Protein AF-A0A938RIH4-F1 (afdb_monomer)

Radius of gyration: 15.33 Å; Cα contacts (8 Å, |Δi|>4): 63; chains: 1; bounding box: 40×27×41 Å

pLDDT: mean 86.63, std 10.94, range [39.06, 95.19]

Solvent-accessible surface area (backbone atoms only — not comparable to full-atom values): 6894 Å² total; per-residue (Å²): 133,84,48,69,66,57,52,54,49,47,59,54,47,32,76,78,29,76,85,45,57,89,42,94,46,67,67,54,48,40,53,54,68,66,43,86,86,64,59,64,73,61,45,50,51,48,51,53,49,53,43,52,46,33,59,74,35,83,75,21,55,66,46,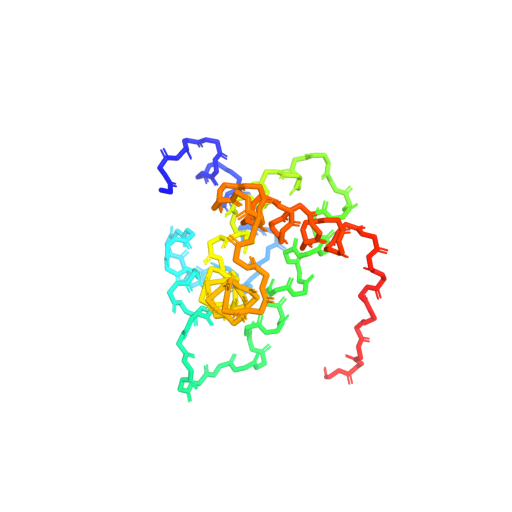50,64,53,50,52,62,60,41,38,71,58,51,53,52,51,46,59,55,48,44,75,75,43,75,84,58,53,77,66,58,55,50,51,49,55,53,51,52,50,53,50,48,56,58,69,54,84,80,74,78,73,91,125

Secondary structure (DSSP, 8-state):
---HHHHHHHHHHHHH-GGGTT-SSHHHHHHHHH-TTS-HHHHHHHHHHHHHHHHH-TGGGGHHHHHHHHHHHHHHHHHHHHHHH-TTS-HHHHHHHHHHHHHHHHHH--------

Structure (mmCIF, N/CA/C/O backbone):
data_AF-A0A938RIH4-F1
#
_entry.id   AF-A0A938RIH4-F1
#
loop_
_atom_site.group_PDB
_atom_site.id
_atom_site.type_symbol
_atom_site.label_atom_id
_atom_site.label_alt_id
_atom_site.label_comp_id
_atom_site.label_asym_id
_atom_site.label_entity_id
_atom_site.label_seq_id
_atom_site.pdbx_PDB_ins_code
_atom_site.Cartn_x
_atom_site.Cartn_y
_atom_site.Cartn_z
_atom_site.occupancy
_atom_site.B_iso_or_equiv
_atom_site.auth_seq_id
_atom_site.auth_comp_id
_atom_site.auth_asym_id
_atom_site.auth_atom_id
_atom_site.pdbx_PDB_model_num
ATOM 1 N N . MET A 1 1 ? 7.066 -8.071 5.305 1.00 64.56 1 MET A N 1
ATOM 2 C CA . MET A 1 1 ? 6.137 -7.040 5.843 1.00 64.56 1 MET A CA 1
ATOM 3 C C . MET A 1 1 ? 6.337 -6.874 7.350 1.00 64.56 1 MET A C 1
ATOM 5 O O . MET A 1 1 ? 5.505 -6.291 8.032 1.00 64.56 1 MET A O 1
ATOM 9 N N . ASP A 1 2 ? 7.484 -7.315 7.865 1.00 69.12 2 ASP A N 1
ATOM 10 C CA . ASP A 1 2 ? 7.630 -7.749 9.259 1.00 69.12 2 ASP A CA 1
ATOM 11 C C . ASP A 1 2 ? 8.314 -6.680 10.113 1.00 69.12 2 ASP A C 1
ATOM 13 O O . ASP A 1 2 ? 8.945 -6.965 11.125 1.00 69.12 2 ASP A O 1
ATOM 17 N N . SER A 1 3 ? 8.208 -5.420 9.679 1.00 83.88 3 SER A N 1
ATOM 18 C CA . SER A 1 3 ? 8.722 -4.284 10.433 1.00 83.88 3 SER A CA 1
ATOM 19 C C . SER A 1 3 ? 7.841 -4.063 11.667 1.00 83.88 3 SER A C 1
ATOM 21 O O . SER A 1 3 ? 6.646 -3.777 11.512 1.00 83.88 3 SER A O 1
ATOM 23 N N . PRO A 1 4 ? 8.406 -4.106 12.889 1.00 86.00 4 PRO A N 1
ATOM 24 C CA . PRO A 1 4 ? 7.657 -3.827 14.112 1.00 86.00 4 PRO A CA 1
ATOM 25 C C . PRO A 1 4 ? 7.001 -2.442 14.100 1.00 86.00 4 PRO A C 1
ATOM 27 O O . PRO A 1 4 ? 5.942 -2.241 14.693 1.00 86.00 4 PRO A O 1
ATOM 30 N N . GLU A 1 5 ? 7.606 -1.474 13.408 1.00 87.50 5 GLU A N 1
ATOM 31 C CA . GLU A 1 5 ? 7.045 -0.132 13.273 1.00 87.50 5 GLU A CA 1
ATOM 32 C C . GLU A 1 5 ? 5.804 -0.099 12.381 1.00 87.50 5 GLU A C 1
ATOM 34 O O . GLU A 1 5 ? 4.848 0.607 12.701 1.00 87.50 5 GLU A O 1
ATOM 39 N N . LEU A 1 6 ? 5.793 -0.877 11.293 1.00 87.75 6 LEU A N 1
ATOM 40 C CA . LEU A 1 6 ? 4.622 -0.999 10.421 1.00 87.75 6 LEU A CA 1
ATOM 41 C C . LEU A 1 6 ? 3.477 -1.735 11.116 1.00 87.75 6 LEU A C 1
ATOM 43 O O . LEU A 1 6 ? 2.326 -1.348 10.927 1.00 87.75 6 LEU A O 1
ATOM 47 N N . GLY A 1 7 ? 3.782 -2.737 11.945 1.00 89.62 7 GLY A N 1
ATOM 48 C CA . GLY A 1 7 ? 2.787 -3.411 12.783 1.00 89.62 7 GLY A CA 1
ATOM 49 C C . GLY A 1 7 ? 2.167 -2.465 13.816 1.00 89.62 7 GLY A C 1
ATOM 50 O O . GLY A 1 7 ? 0.947 -2.370 13.922 1.00 89.62 7 GLY A O 1
ATOM 51 N N . LYS A 1 8 ? 2.989 -1.674 14.520 1.00 91.38 8 LYS A N 1
ATOM 52 C CA . LYS A 1 8 ? 2.494 -0.636 15.445 1.00 91.38 8 LYS A CA 1
ATOM 53 C C . LYS A 1 8 ? 1.654 0.421 14.731 1.00 91.38 8 LYS A C 1
ATOM 55 O O . LYS A 1 8 ? 0.645 0.864 15.276 1.00 91.38 8 LYS A O 1
ATOM 60 N N . LEU A 1 9 ? 2.066 0.832 13.530 1.00 91.94 9 LEU A N 1
ATOM 61 C CA . LEU A 1 9 ? 1.282 1.745 12.706 1.00 91.94 9 LEU A CA 1
ATOM 62 C C . LEU A 1 9 ? -0.063 1.115 12.336 1.00 91.94 9 LEU A C 1
ATOM 64 O O . LEU A 1 9 ? -1.082 1.768 12.508 1.00 91.94 9 LEU A O 1
ATOM 68 N N . PHE A 1 10 ? -0.084 -0.149 11.910 1.00 92.88 10 PHE A N 1
ATOM 69 C CA . PHE A 1 10 ? -1.317 -0.850 11.558 1.00 92.88 10 PHE A CA 1
ATOM 70 C C . PHE A 1 10 ? -2.339 -0.841 12.696 1.00 92.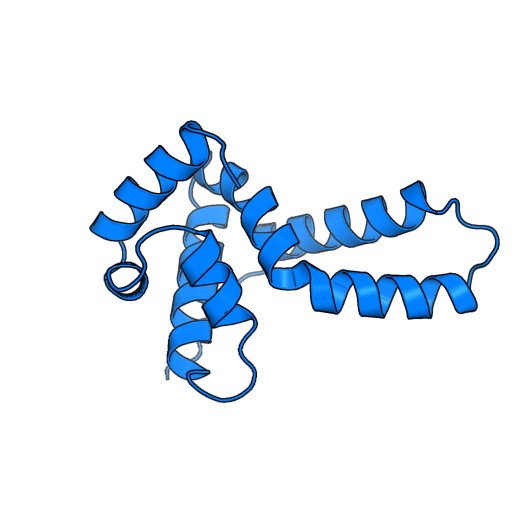88 10 PHE A C 1
ATOM 72 O O . PHE A 1 10 ? -3.467 -0.410 12.489 1.00 92.88 10 PHE A O 1
ATOM 79 N N . ILE A 1 11 ? -1.918 -1.222 13.906 1.00 92.12 11 ILE A N 1
ATOM 80 C CA . ILE A 1 11 ? -2.790 -1.256 15.091 1.00 92.12 11 ILE A CA 1
ATOM 81 C C . ILE A 1 11 ? -3.403 0.124 15.361 1.00 92.12 11 ILE A C 1
ATOM 83 O O . ILE A 1 11 ? -4.591 0.231 15.653 1.00 92.12 11 ILE A O 1
ATOM 87 N N . ARG A 1 12 ? -2.613 1.198 15.222 1.00 91.38 12 ARG A N 1
ATOM 88 C CA . ARG A 1 12 ? -3.125 2.572 15.353 1.00 91.38 12 ARG A CA 1
ATOM 89 C C . ARG A 1 12 ? -4.163 2.883 14.278 1.00 91.38 12 ARG A C 1
ATOM 91 O O . ARG A 1 12 ? -5.246 3.354 14.596 1.00 91.38 12 ARG A O 1
ATOM 98 N N . LEU A 1 13 ? -3.865 2.562 13.019 1.00 91.81 13 LEU A N 1
ATOM 99 C CA . LEU A 1 13 ? -4.783 2.818 11.910 1.00 91.81 13 LEU A CA 1
ATOM 100 C C . LEU A 1 13 ? -6.082 2.009 12.015 1.00 91.81 13 LEU A C 1
ATOM 102 O O . LEU A 1 13 ? -7.114 2.486 11.559 1.00 91.81 13 LEU A O 1
ATOM 106 N N . GLN A 1 14 ? -6.066 0.818 12.619 1.00 92.94 14 GLN A N 1
ATOM 107 C CA . GLN A 1 14 ? -7.288 0.052 12.879 1.00 92.94 14 GLN A CA 1
ATOM 108 C C . GLN A 1 14 ? -8.214 0.737 13.886 1.00 92.94 14 GLN A C 1
ATOM 110 O O . GLN A 1 14 ? -9.430 0.652 13.730 1.00 92.94 14 GLN A O 1
ATOM 115 N N . ALA A 1 15 ? -7.659 1.431 14.885 1.00 89.31 15 ALA A N 1
ATOM 116 C CA . ALA A 1 15 ? -8.455 2.222 15.821 1.00 89.31 15 ALA A CA 1
ATOM 117 C C . ALA A 1 15 ? -9.113 3.430 15.127 1.00 89.31 15 ALA A C 1
ATOM 119 O O . ALA A 1 15 ? -10.256 3.766 15.429 1.00 89.31 15 ALA A O 1
ATOM 120 N N . ASP A 1 16 ? -8.419 4.031 14.157 1.00 88.62 16 ASP A N 1
ATOM 121 C CA . ASP A 1 16 ? -8.874 5.237 13.455 1.00 88.62 16 ASP A CA 1
ATOM 122 C C . ASP A 1 16 ? -9.731 4.940 12.203 1.00 88.62 16 ASP A C 1
ATOM 124 O O . ASP A 1 16 ? -10.428 5.820 11.691 1.00 88.62 16 ASP A O 1
ATOM 128 N N . CYS A 1 17 ? -9.688 3.709 11.679 1.00 89.25 17 CYS A N 1
ATOM 129 C CA . CYS A 1 17 ? -10.360 3.308 10.444 1.00 89.25 17 CYS A CA 1
ATOM 130 C C . CYS A 1 17 ? -11.093 1.973 10.587 1.00 89.25 17 CYS A C 1
ATOM 132 O O . CYS A 1 17 ? -10.509 0.896 10.455 1.00 89.25 17 CYS A O 1
ATOM 134 N N . GLN A 1 18 ? -12.422 2.042 10.710 1.00 91.19 18 GLN A N 1
ATOM 135 C CA . GLN A 1 18 ? -13.284 0.856 10.797 1.00 91.19 18 GLN A CA 1
ATOM 136 C C . GLN A 1 18 ? -13.141 -0.108 9.606 1.00 91.19 18 GLN A C 1
ATOM 138 O O . GLN A 1 18 ? -13.391 -1.303 9.741 1.00 91.19 18 GLN A O 1
ATOM 143 N N . TYR A 1 19 ? -12.728 0.385 8.432 1.00 92.19 19 TYR A N 1
ATOM 144 C CA . TYR A 1 19 ? -12.547 -0.457 7.248 1.00 92.19 19 TYR A CA 1
ATOM 145 C C . TYR A 1 19 ? -11.346 -1.400 7.371 1.00 92.19 19 TYR A C 1
ATOM 147 O O . TYR A 1 19 ? -11.293 -2.389 6.645 1.00 92.19 19 TYR A O 1
ATOM 155 N N . LEU A 1 20 ? -10.406 -1.118 8.279 1.00 93.81 20 LEU A N 1
ATOM 156 C CA . LEU A 1 20 ? -9.249 -1.970 8.555 1.00 93.81 20 LEU A CA 1
ATOM 157 C C . LEU A 1 20 ? -9.511 -2.999 9.668 1.00 93.81 20 LEU A C 1
ATOM 159 O O . LEU A 1 20 ? -8.732 -3.939 9.816 1.00 93.81 20 LEU A O 1
ATOM 163 N N . ALA A 1 21 ? -10.603 -2.859 10.426 1.00 92.19 21 ALA A N 1
ATOM 164 C CA . ALA A 1 21 ? -10.935 -3.742 11.545 1.00 92.19 21 ALA A CA 1
ATOM 165 C C . ALA A 1 21 ? -11.020 -5.243 11.184 1.00 92.19 21 ALA A C 1
ATOM 167 O O . ALA A 1 21 ? -10.576 -6.057 11.989 1.00 92.19 21 ALA A O 1
ATOM 168 N N . PRO A 1 22 ? -11.523 -5.654 9.997 1.00 93.31 22 PRO A N 1
ATOM 169 C CA . PRO A 1 22 ? -11.597 -7.075 9.644 1.00 93.31 22 PRO A CA 1
ATOM 170 C C . PRO A 1 22 ? -10.243 -7.737 9.354 1.00 93.31 22 PRO A C 1
ATOM 172 O O . PRO A 1 22 ? -10.189 -8.955 9.196 1.00 93.31 22 PRO A O 1
ATOM 175 N N . PHE A 1 23 ? -9.167 -6.960 9.207 1.00 94.44 23 PHE A N 1
ATOM 176 C CA . PHE A 1 23 ? -7.879 -7.466 8.745 1.00 94.44 23 PHE A CA 1
ATOM 177 C C . PHE A 1 23 ? -6.918 -7.663 9.922 1.00 94.44 23 PHE A C 1
ATOM 179 O O . PHE A 1 23 ? -6.725 -6.730 10.692 1.00 94.44 23 PHE A O 1
ATOM 186 N N . PRO A 1 24 ? -6.277 -8.832 10.074 1.00 93.94 24 PRO A N 1
ATOM 187 C CA . PRO A 1 24 ? -5.343 -9.072 11.177 1.00 93.94 24 PRO A CA 1
ATOM 188 C C . PRO A 1 24 ? -4.026 -8.297 11.034 1.00 93.94 24 PRO A C 1
ATOM 190 O O . PRO A 1 24 ? -3.392 -7.966 12.031 1.00 93.94 24 PRO A O 1
ATOM 193 N N . ASP A 1 25 ? -3.612 -8.007 9.801 1.00 94.38 25 ASP A N 1
ATOM 194 C CA . ASP A 1 25 ? -2.361 -7.327 9.488 1.00 94.38 25 ASP A CA 1
ATOM 195 C C . ASP A 1 25 ? -2.398 -6.700 8.083 1.00 94.38 25 ASP A C 1
ATOM 197 O O . ASP A 1 25 ? -3.367 -6.813 7.322 1.00 94.38 25 ASP A O 1
ATOM 201 N N . TRP A 1 26 ? -1.297 -6.049 7.709 1.00 94.19 26 TRP A N 1
ATOM 202 C CA . TRP A 1 26 ? -1.138 -5.483 6.378 1.00 94.19 26 TRP A CA 1
ATOM 203 C C . TRP A 1 26 ? -1.074 -6.517 5.246 1.00 94.19 26 TRP A C 1
ATOM 205 O O . TRP A 1 26 ? -1.440 -6.175 4.122 1.00 94.19 26 TRP A O 1
ATOM 215 N N . GLN A 1 27 ? -0.591 -7.742 5.482 1.00 93.88 27 GLN A N 1
ATOM 216 C CA . GLN A 1 27 ? -0.553 -8.764 4.428 1.00 93.88 27 GLN A CA 1
ATOM 217 C C . GLN A 1 27 ? -1.973 -9.138 4.011 1.00 93.88 27 GLN A C 1
ATOM 219 O O . GLN A 1 27 ? -2.252 -9.213 2.814 1.00 93.88 27 GLN A O 1
ATOM 224 N N . ALA A 1 28 ? -2.885 -9.277 4.972 1.00 94.69 28 ALA A N 1
ATOM 225 C CA . ALA A 1 28 ? -4.295 -9.514 4.707 1.00 94.69 28 ALA A CA 1
ATOM 226 C C . ALA A 1 28 ? -4.944 -8.349 3.941 1.00 94.69 28 ALA A C 1
ATOM 228 O O . ALA A 1 28 ? -5.704 -8.582 2.999 1.00 94.69 28 ALA A O 1
ATOM 229 N N . VAL A 1 29 ? -4.604 -7.098 4.281 1.00 95.12 29 VAL A N 1
ATOM 230 C CA . VAL A 1 29 ? -5.069 -5.916 3.529 1.00 95.12 29 VAL A CA 1
ATOM 231 C C . VAL A 1 29 ? -4.560 -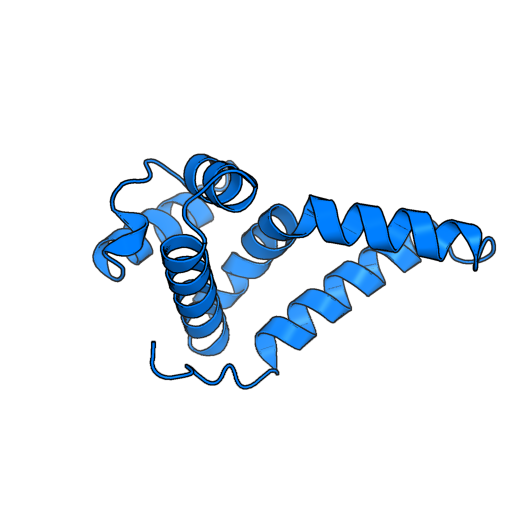5.940 2.088 1.00 95.12 29 VAL A C 1
ATOM 233 O O . VAL A 1 29 ? -5.341 -5.744 1.157 1.00 95.12 29 VAL A O 1
ATOM 236 N N . ILE A 1 30 ? -3.267 -6.197 1.877 1.00 95.12 30 ILE A N 1
ATOM 237 C CA . ILE A 1 30 ? -2.663 -6.252 0.537 1.00 95.12 30 ILE A CA 1
ATOM 238 C C . ILE A 1 30 ? -3.290 -7.381 -0.285 1.00 95.12 30 ILE A C 1
ATOM 240 O O . ILE A 1 30 ? -3.700 -7.150 -1.423 1.00 95.12 30 ILE A O 1
ATOM 244 N N . ALA A 1 31 ? -3.433 -8.573 0.299 1.00 94.12 31 ALA A N 1
ATOM 245 C CA . ALA A 1 31 ? -4.068 -9.715 -0.351 1.00 94.12 31 ALA A CA 1
ATOM 246 C C . ALA A 1 31 ? -5.510 -9.391 -0.767 1.00 94.12 31 ALA A C 1
ATOM 248 O O . ALA A 1 31 ? -5.906 -9.651 -1.905 1.00 94.12 31 ALA A O 1
ATOM 249 N N . PHE A 1 32 ? -6.274 -8.744 0.119 1.00 94.69 32 PHE A N 1
ATOM 250 C CA . PHE A 1 32 ? -7.611 -8.269 -0.209 1.00 94.69 32 PHE A CA 1
ATOM 251 C C . PHE A 1 32 ? -7.588 -7.262 -1.354 1.00 94.69 32 PHE A C 1
ATOM 253 O O . PHE A 1 32 ? -8.359 -7.415 -2.296 1.00 94.69 32 PHE A O 1
ATOM 260 N N . LEU A 1 33 ? -6.696 -6.268 -1.333 1.00 94.06 33 LEU A N 1
ATOM 261 C CA . LEU A 1 33 ? -6.580 -5.265 -2.397 1.00 94.06 33 LEU A CA 1
ATOM 262 C C . LEU A 1 33 ? -6.213 -5.892 -3.750 1.00 94.06 33 LEU A C 1
ATOM 264 O O . LEU A 1 33 ? -6.756 -5.469 -4.773 1.00 94.06 33 LEU A O 1
ATOM 268 N N . HIS A 1 34 ? -5.408 -6.954 -3.764 1.00 93.50 34 HIS A N 1
ATOM 269 C CA . HIS A 1 34 ? -5.056 -7.701 -4.977 1.00 93.50 34 HIS A CA 1
ATOM 270 C C . HIS A 1 34 ? -6.185 -8.590 -5.525 1.00 93.50 34 HIS A C 1
ATOM 272 O O . HIS A 1 34 ? -6.180 -8.887 -6.722 1.00 93.50 34 HIS A O 1
ATOM 278 N N . ASP A 1 35 ? -7.177 -8.981 -4.715 1.00 92.12 35 ASP A N 1
ATOM 279 C CA . ASP A 1 35 ? -8.264 -9.872 -5.158 1.00 92.12 35 ASP A CA 1
ATOM 280 C C . ASP A 1 35 ? -9.200 -9.221 -6.197 1.00 92.12 35 ASP A C 1
ATOM 282 O O . ASP A 1 35 ? -10.063 -8.404 -5.891 1.00 92.12 35 ASP A O 1
ATOM 286 N N . ARG A 1 36 ? -9.114 -9.621 -7.462 1.00 82.81 36 ARG A N 1
ATOM 287 C CA . ARG A 1 36 ? -9.923 -9.020 -8.536 1.00 82.81 36 ARG A CA 1
ATOM 288 C C . ARG A 1 36 ? -11.410 -9.381 -8.502 1.00 82.81 36 ARG A C 1
ATOM 290 O O . ARG A 1 36 ? -12.161 -8.845 -9.308 1.00 82.81 36 ARG A O 1
ATOM 297 N N . LYS A 1 37 ? -11.854 -10.307 -7.649 1.00 82.31 37 LYS A N 1
ATOM 298 C CA . LYS A 1 37 ? -13.193 -10.891 -7.786 1.00 82.31 37 LYS A CA 1
ATOM 299 C C . LYS A 1 37 ? -14.298 -10.022 -7.192 1.00 82.31 37 LYS A C 1
ATOM 301 O O . LYS A 1 37 ? -15.400 -10.036 -7.739 1.00 82.31 37 LYS A O 1
ATOM 306 N N . ARG A 1 38 ? -14.065 -9.312 -6.077 1.00 79.75 38 ARG A N 1
ATOM 307 C CA . ARG A 1 38 ? -15.110 -8.563 -5.340 1.00 79.75 38 ARG A CA 1
ATOM 308 C C . ARG A 1 38 ? -14.543 -7.399 -4.518 1.00 79.75 38 ARG A C 1
ATOM 310 O O . ARG A 1 38 ? -13.340 -7.269 -4.329 1.00 79.75 38 ARG A O 1
ATOM 317 N N . GLY A 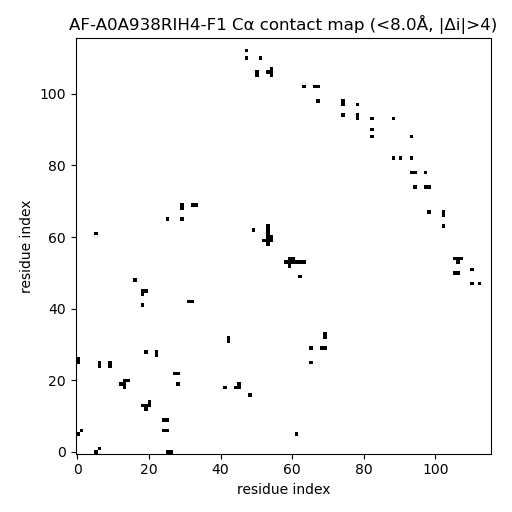1 39 ? -15.446 -6.568 -3.988 1.00 81.50 39 GLY A N 1
ATOM 318 C CA . GLY A 1 39 ? -15.127 -5.615 -2.920 1.00 81.50 39 GLY A CA 1
ATOM 319 C C . GLY A 1 39 ? -14.620 -4.245 -3.366 1.00 81.50 39 GLY A C 1
ATOM 320 O O . GLY A 1 39 ? -14.130 -3.513 -2.516 1.00 81.50 39 GLY A O 1
ATOM 321 N N . TYR A 1 40 ? -14.766 -3.870 -4.644 1.00 84.88 40 TYR A N 1
ATOM 322 C CA . TYR A 1 40 ? -14.254 -2.604 -5.199 1.00 84.88 40 TYR A CA 1
ATOM 323 C C . TYR A 1 40 ? -14.554 -1.379 -4.326 1.00 84.88 40 TYR A C 1
ATOM 325 O O . TYR A 1 40 ? -13.632 -0.686 -3.925 1.00 84.88 40 TYR A O 1
ATOM 333 N N . ARG A 1 41 ? -15.805 -1.196 -3.881 1.00 89.81 41 ARG A N 1
ATOM 334 C CA . ARG A 1 41 ? -16.165 -0.066 -3.002 1.00 89.8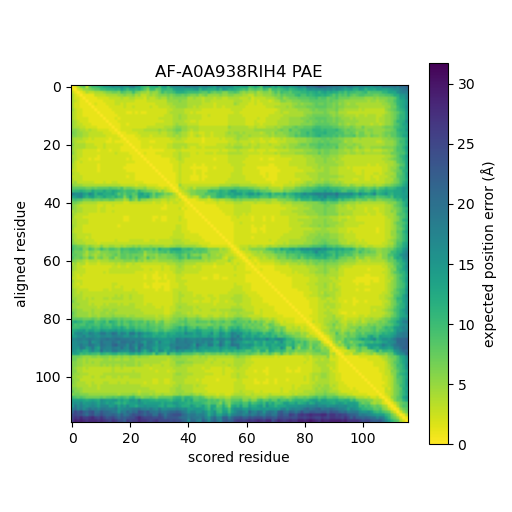1 41 ARG A CA 1
ATOM 335 C C . ARG A 1 41 ? -15.399 -0.045 -1.674 1.00 89.81 41 ARG A C 1
ATOM 337 O O . ARG A 1 41 ? -15.027 1.023 -1.203 1.00 89.81 41 ARG A O 1
ATOM 344 N N . LEU A 1 42 ? -15.192 -1.203 -1.043 1.00 91.31 42 LEU A N 1
ATOM 345 C CA . LEU A 1 42 ? -14.438 -1.283 0.213 1.00 91.31 42 LEU A CA 1
ATOM 346 C C . LEU A 1 42 ? -12.946 -1.035 -0.035 1.00 91.31 42 LEU A C 1
ATOM 348 O O . LEU A 1 42 ? -12.309 -0.333 0.742 1.00 91.31 42 LEU A O 1
ATOM 352 N N . LYS A 1 43 ? -12.409 -1.554 -1.142 1.00 93.12 43 LYS A N 1
ATOM 353 C CA . LYS A 1 43 ? -11.026 -1.306 -1.565 1.00 93.12 43 LYS A CA 1
ATOM 354 C C . LYS A 1 43 ? -10.769 0.171 -1.806 1.00 93.12 43 LYS A C 1
ATOM 356 O O . LYS A 1 43 ? -9.796 0.694 -1.279 1.00 93.12 43 LYS A O 1
ATOM 361 N N . ASP A 1 44 ? -11.667 0.840 -2.522 1.00 91.38 44 ASP A N 1
ATOM 362 C CA . ASP A 1 44 ? -11.555 2.267 -2.814 1.00 91.38 44 ASP A CA 1
ATOM 363 C C . ASP A 1 44 ? -11.581 3.087 -1.525 1.00 91.38 44 ASP A C 1
ATOM 365 O O . ASP A 1 44 ? -10.752 3.972 -1.344 1.00 91.38 44 ASP A O 1
ATOM 369 N N . ARG A 1 45 ? -12.465 2.745 -0.578 1.00 92.94 45 ARG A N 1
ATOM 370 C CA . ARG A 1 45 ? -12.517 3.399 0.740 1.00 92.94 45 ARG A CA 1
ATOM 371 C C . ARG A 1 45 ? -11.237 3.194 1.546 1.00 92.94 45 ARG A C 1
ATOM 373 O O . ARG A 1 45 ? -10.733 4.157 2.120 1.00 92.94 45 ARG A O 1
ATOM 380 N N . ILE A 1 46 ? -10.707 1.969 1.578 1.00 93.75 46 ILE A N 1
ATOM 381 C CA . ILE A 1 46 ? -9.442 1.659 2.260 1.00 93.75 46 ILE A CA 1
ATOM 382 C C . ILE A 1 46 ? -8.297 2.447 1.618 1.00 93.75 46 ILE A C 1
ATOM 384 O O . ILE A 1 46 ? -7.575 3.147 2.323 1.00 93.75 46 ILE A O 1
ATOM 388 N N . LEU A 1 47 ? -8.151 2.388 0.291 1.00 93.38 47 LEU A N 1
ATOM 389 C CA . LEU A 1 47 ? -7.095 3.096 -0.435 1.00 93.38 47 LEU A CA 1
ATOM 390 C C . LEU A 1 47 ? -7.196 4.607 -0.249 1.00 93.38 47 LEU A C 1
ATOM 392 O O . LEU A 1 47 ? -6.202 5.244 0.085 1.00 93.38 47 LEU A O 1
ATOM 396 N N . TRP A 1 48 ? -8.390 5.176 -0.407 1.00 92.00 48 TRP A N 1
ATOM 397 C CA . TRP A 1 48 ? -8.631 6.602 -0.210 1.00 92.00 48 TRP A CA 1
ATOM 398 C C . TRP A 1 48 ? -8.202 7.054 1.185 1.00 92.00 48 TRP A C 1
ATOM 400 O O . TRP A 1 48 ? -7.476 8.040 1.324 1.00 92.00 48 TRP A O 1
ATOM 410 N N . TRP A 1 49 ? -8.607 6.309 2.215 1.00 92.81 49 TRP A N 1
ATOM 411 C CA . TRP A 1 49 ? -8.282 6.647 3.594 1.00 92.81 49 TRP A CA 1
ATOM 412 C C . TRP A 1 49 ? -6.778 6.532 3.869 1.00 92.81 49 TRP A C 1
ATOM 414 O O . TRP A 1 49 ? -6.186 7.442 4.447 1.00 92.81 49 TRP A O 1
ATOM 424 N N . LEU A 1 50 ? -6.134 5.462 3.390 1.00 93.25 50 LEU A N 1
ATOM 425 C CA . LEU A 1 50 ? -4.689 5.272 3.531 1.00 93.25 50 LEU A CA 1
ATOM 426 C C . LEU A 1 50 ? -3.895 6.383 2.838 1.00 93.25 50 LEU A C 1
ATOM 428 O O . LEU A 1 50 ? -2.913 6.869 3.397 1.00 93.25 50 LEU A O 1
ATOM 432 N N . ILE A 1 51 ? -4.315 6.811 1.645 1.00 92.75 51 ILE A N 1
ATOM 433 C CA . ILE A 1 51 ? -3.636 7.895 0.927 1.00 92.75 51 ILE A CA 1
ATOM 434 C C . ILE A 1 51 ? -3.850 9.230 1.643 1.00 92.75 51 ILE A C 1
ATOM 436 O O . ILE A 1 51 ? -2.902 9.995 1.804 1.00 92.75 51 ILE A O 1
ATOM 440 N N . ARG A 1 52 ? -5.053 9.496 2.162 1.00 91.00 52 ARG A N 1
ATOM 441 C CA . ARG A 1 52 ? -5.299 10.678 3.001 1.00 91.00 52 ARG A CA 1
ATOM 442 C C . ARG A 1 52 ? -4.399 10.700 4.233 1.00 91.00 52 ARG A C 1
ATOM 444 O O . ARG A 1 52 ? -3.778 11.726 4.500 1.00 91.00 52 ARG A O 1
ATOM 451 N N . TYR A 1 53 ? -4.275 9.574 4.933 1.00 91.38 53 TYR A N 1
ATOM 452 C CA . TYR A 1 53 ? -3.377 9.457 6.081 1.00 91.38 53 TYR A CA 1
ATOM 453 C C . TYR A 1 53 ? -1.912 9.695 5.685 1.00 91.38 53 TYR A C 1
ATOM 455 O O . TYR A 1 53 ? -1.191 10.422 6.367 1.00 91.38 53 TYR A O 1
ATOM 463 N N . HIS A 1 54 ? -1.484 9.128 4.552 1.00 90.62 54 HIS A N 1
ATOM 464 C CA . HIS A 1 54 ? -0.150 9.334 3.992 1.00 90.62 54 HIS A CA 1
ATOM 465 C C . HIS A 1 54 ? 0.161 10.810 3.714 1.00 90.62 54 HIS A C 1
ATOM 467 O O . HIS A 1 54 ? 1.251 11.272 4.036 1.00 90.62 54 HIS A O 1
ATOM 473 N N . GLN A 1 55 ? -0.804 11.552 3.167 1.00 89.88 55 GLN A N 1
ATOM 474 C CA . GLN A 1 55 ? -0.653 12.967 2.821 1.00 89.88 55 GLN A CA 1
ATOM 475 C C . GLN A 1 55 ? -0.648 13.903 4.040 1.00 89.88 55 GLN A C 1
ATOM 477 O O . GLN A 1 55 ? -0.084 14.992 3.971 1.00 89.88 55 GLN A O 1
ATOM 482 N N . GLN A 1 56 ? -1.300 13.519 5.141 1.00 87.19 56 GLN A N 1
ATOM 483 C CA . GLN A 1 56 ? -1.543 14.406 6.287 1.00 87.19 56 GLN A CA 1
ATOM 484 C C . GLN A 1 56 ? -0.577 14.205 7.460 1.00 87.19 56 GLN A C 1
ATOM 486 O O . GLN A 1 56 ? -0.492 15.072 8.327 1.00 87.19 56 GLN A O 1
ATOM 491 N N . SER A 1 57 ? 0.132 13.077 7.520 1.00 80.38 57 SER A N 1
ATOM 492 C CA . SER A 1 57 ? 0.953 12.701 8.673 1.00 80.38 57 SER A CA 1
ATOM 493 C C . SER A 1 57 ? 2.374 12.344 8.262 1.00 80.38 57 SER A C 1
ATOM 495 O O . SER A 1 57 ? 2.589 11.588 7.318 1.00 80.38 57 SER A O 1
ATOM 497 N N . ASP A 1 58 ? 3.359 12.795 9.040 1.00 79.19 58 ASP A N 1
ATOM 498 C CA . ASP A 1 58 ? 4.758 12.403 8.839 1.00 79.19 58 ASP A CA 1
ATOM 499 C C . ASP A 1 58 ? 4.962 10.892 9.074 1.00 79.19 58 ASP A C 1
ATOM 501 O O . ASP A 1 58 ? 5.708 10.231 8.353 1.00 79.19 58 ASP A O 1
ATOM 505 N N . GLN A 1 59 ? 4.185 10.294 9.990 1.00 80.69 59 GLN A N 1
ATOM 506 C CA . GLN A 1 59 ? 4.115 8.832 10.155 1.00 80.69 59 GLN A CA 1
ATOM 507 C C . GLN A 1 59 ? 3.456 8.147 8.951 1.00 80.69 59 GLN A C 1
ATOM 509 O O . GLN A 1 59 ? 3.734 6.982 8.667 1.00 80.69 59 GLN A O 1
ATOM 514 N N . GLY A 1 60 ? 2.616 8.877 8.217 1.00 78.88 60 GLY A N 1
ATOM 515 C CA . GLY A 1 60 ? 1.990 8.435 6.980 1.00 78.88 60 GLY A CA 1
ATOM 516 C C . GLY A 1 60 ? 3.002 8.109 5.884 1.00 78.88 60 GLY A C 1
ATOM 517 O O . GLY A 1 60 ? 2.749 7.209 5.084 1.00 78.88 60 GLY A O 1
ATOM 518 N N . LYS A 1 61 ? 4.197 8.717 5.887 1.00 84.88 61 LYS A N 1
ATOM 519 C CA . LYS A 1 61 ? 5.275 8.387 4.935 1.00 84.88 61 LYS A CA 1
ATOM 520 C C . LYS A 1 61 ? 5.699 6.919 4.996 1.00 84.88 61 LYS A C 1
ATOM 522 O O . LYS A 1 61 ? 6.065 6.348 3.970 1.00 84.88 61 LYS A O 1
ATOM 527 N N . LYS A 1 62 ? 5.559 6.265 6.157 1.00 89.62 62 LYS A N 1
ATOM 528 C CA . LYS A 1 62 ? 5.841 4.827 6.323 1.00 89.62 62 LYS A CA 1
ATOM 529 C C . LYS A 1 62 ? 4.919 3.941 5.476 1.00 89.62 62 LYS A C 1
ATOM 531 O O . LYS A 1 62 ? 5.308 2.832 5.119 1.00 89.62 62 LYS A O 1
ATOM 536 N N . LEU A 1 63 ? 3.741 4.440 5.083 1.00 92.06 63 LEU A N 1
ATOM 537 C CA . LEU A 1 63 ? 2.842 3.746 4.155 1.00 92.06 63 LEU A CA 1
ATOM 538 C C . LEU A 1 63 ? 3.406 3.631 2.736 1.00 92.06 63 LEU A C 1
ATOM 540 O O . LEU A 1 63 ? 2.876 2.843 1.962 1.00 92.06 63 LEU A O 1
ATOM 544 N N . GLY A 1 64 ? 4.489 4.338 2.389 1.00 91.56 64 GLY A N 1
ATOM 545 C CA . GLY A 1 64 ? 5.114 4.227 1.070 1.00 91.56 64 GLY A CA 1
ATOM 546 C C . GLY A 1 64 ? 5.429 2.777 0.692 1.00 91.56 64 GLY A C 1
ATOM 547 O O . GLY A 1 64 ? 5.028 2.314 -0.371 1.00 91.56 64 GLY A O 1
ATOM 548 N N . VAL A 1 65 ? 6.033 2.013 1.607 1.00 92.19 65 VAL A N 1
ATOM 549 C CA . VAL A 1 65 ? 6.327 0.583 1.390 1.00 92.19 65 VAL A CA 1
ATOM 550 C C . VAL A 1 65 ? 5.046 -0.236 1.193 1.00 92.19 65 VAL A C 1
ATOM 552 O O . VAL A 1 65 ? 5.011 -1.141 0.360 1.00 92.19 65 VAL A O 1
ATOM 555 N N . VAL A 1 66 ? 3.973 0.106 1.911 1.00 94.25 66 VAL A N 1
ATOM 556 C CA . VAL A 1 66 ? 2.670 -0.554 1.760 1.00 94.25 66 VAL A CA 1
ATOM 557 C C . VAL A 1 66 ? 2.079 -0.258 0.383 1.00 94.25 66 VAL A C 1
ATOM 559 O O . VAL A 1 66 ? 1.635 -1.185 -0.288 1.00 94.25 66 VAL A O 1
ATOM 562 N N . PHE A 1 67 ? 2.126 0.989 -0.091 1.00 95.19 67 PHE A N 1
ATOM 563 C CA . PHE A 1 67 ? 1.659 1.331 -1.436 1.00 95.19 67 PHE A CA 1
ATOM 564 C C . PHE A 1 67 ? 2.464 0.629 -2.522 1.00 95.19 67 PHE A C 1
ATOM 566 O O . PHE A 1 67 ? 1.867 0.096 -3.454 1.00 95.19 67 PHE A O 1
ATOM 573 N N . LEU A 1 68 ? 3.790 0.557 -2.393 1.00 95.12 68 LEU A N 1
ATOM 574 C CA . LEU A 1 68 ? 4.611 -0.200 -3.338 1.00 95.12 68 LEU A CA 1
ATOM 575 C C . LEU A 1 68 ? 4.185 -1.674 -3.389 1.00 95.12 68 LEU A C 1
ATOM 577 O O . LEU A 1 68 ? 4.052 -2.226 -4.477 1.00 95.12 68 LEU A O 1
ATOM 581 N N . ALA A 1 69 ? 3.886 -2.293 -2.244 1.00 95.12 69 ALA A N 1
ATOM 582 C CA . ALA A 1 69 ? 3.386 -3.668 -2.199 1.00 95.12 69 ALA A CA 1
ATOM 583 C C . ALA A 1 69 ? 1.975 -3.810 -2.804 1.00 95.12 69 ALA A C 1
ATOM 585 O O . ALA A 1 69 ? 1.715 -4.734 -3.578 1.00 95.12 69 ALA A O 1
ATOM 586 N N . VAL A 1 70 ? 1.067 -2.874 -2.512 1.00 95.12 70 VAL A N 1
ATOM 587 C CA . VAL A 1 70 ? -0.286 -2.830 -3.089 1.00 95.12 70 VAL A CA 1
ATOM 588 C C . VAL A 1 70 ? -0.232 -2.691 -4.611 1.00 95.12 70 VAL A C 1
ATOM 590 O O . VAL A 1 70 ? -0.922 -3.422 -5.319 1.00 95.12 70 VAL A O 1
ATOM 593 N N . PHE A 1 71 ? 0.609 -1.803 -5.135 1.00 94.81 71 PHE A N 1
ATOM 594 C CA . PHE A 1 71 ? 0.703 -1.530 -6.568 1.00 94.81 71 PHE A CA 1
ATOM 595 C C . PHE A 1 71 ? 1.733 -2.396 -7.299 1.00 94.81 71 PHE A C 1
ATOM 597 O O . PHE A 1 71 ? 1.830 -2.292 -8.522 1.00 94.81 71 PHE A O 1
ATOM 604 N N . ALA A 1 72 ? 2.442 -3.297 -6.611 1.00 94.69 72 ALA A N 1
ATOM 605 C CA . ALA A 1 72 ? 3.463 -4.162 -7.205 1.00 94.69 72 ALA A CA 1
ATOM 606 C C . ALA A 1 72 ? 3.008 -4.865 -8.502 1.00 94.69 72 ALA A C 1
ATOM 608 O O . ALA A 1 72 ? 3.761 -4.827 -9.477 1.00 94.69 72 ALA A O 1
ATOM 609 N N . PRO A 1 73 ? 1.782 -5.425 -8.612 1.00 93.31 73 PRO A N 1
ATOM 610 C CA . PRO A 1 73 ? 1.330 -6.024 -9.869 1.00 93.31 73 PRO A CA 1
ATOM 611 C C . PRO A 1 73 ? 1.275 -5.027 -11.040 1.00 93.31 73 PRO A C 1
ATOM 613 O O . PRO A 1 73 ? 1.637 -5.373 -12.166 1.00 93.31 73 PRO A O 1
ATOM 616 N N . ALA A 1 74 ? 0.842 -3.789 -10.785 1.00 92.81 74 ALA A N 1
ATOM 617 C CA . ALA A 1 74 ? 0.776 -2.733 -11.793 1.00 92.81 74 ALA A CA 1
ATOM 618 C C . ALA A 1 74 ? 2.175 -2.206 -12.142 1.00 92.81 74 ALA A C 1
ATOM 620 O O . ALA A 1 74 ? 2.501 -2.095 -13.323 1.00 92.81 74 ALA A O 1
ATOM 621 N N . ILE A 1 75 ? 3.021 -1.977 -11.132 1.00 94.00 75 ILE A N 1
ATOM 622 C CA . ILE A 1 75 ? 4.424 -1.566 -11.291 1.00 94.00 75 ILE A CA 1
ATOM 623 C C . ILE A 1 75 ? 5.167 -2.570 -12.177 1.00 94.00 75 ILE A C 1
ATOM 625 O O . ILE A 1 75 ? 5.761 -2.182 -13.179 1.00 94.00 75 ILE A O 1
ATOM 629 N N . LEU A 1 76 ? 5.070 -3.869 -11.876 1.00 92.62 76 LEU A N 1
ATOM 630 C CA . LEU A 1 76 ? 5.722 -4.922 -12.658 1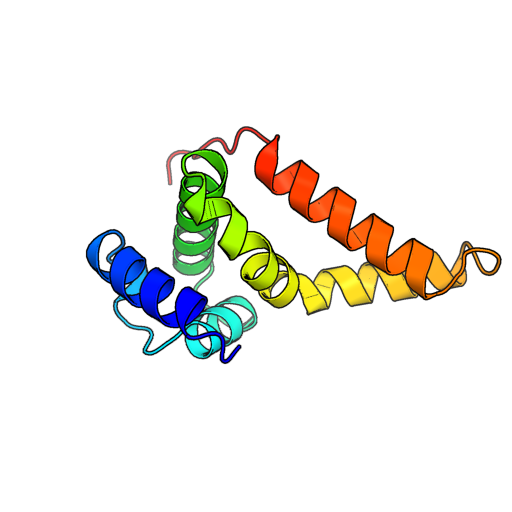.00 92.62 76 LEU A CA 1
ATOM 631 C C . LEU A 1 76 ? 5.188 -5.001 -14.091 1.00 92.62 76 LEU A C 1
ATOM 633 O O . LEU A 1 76 ? 5.952 -5.270 -15.018 1.00 92.62 76 LEU A O 1
ATOM 637 N N . SER A 1 77 ? 3.890 -4.767 -14.294 1.00 91.94 77 SER A N 1
ATOM 638 C CA . SER A 1 77 ? 3.303 -4.713 -15.635 1.00 91.94 77 SER A CA 1
ATOM 639 C C . SER A 1 77 ? 3.860 -3.541 -16.446 1.00 91.94 77 SER A C 1
ATOM 641 O O . SER A 1 77 ? 4.242 -3.729 -17.602 1.00 91.94 77 SER A O 1
ATOM 643 N N . ILE A 1 78 ? 3.942 -2.349 -15.844 1.00 90.81 78 ILE A N 1
ATOM 644 C CA . ILE A 1 78 ? 4.496 -1.142 -16.473 1.00 90.81 78 ILE A CA 1
ATOM 645 C C . ILE A 1 78 ? 5.981 -1.340 -16.771 1.00 90.81 78 ILE A C 1
ATOM 647 O O . ILE A 1 78 ? 6.398 -1.134 -17.908 1.00 90.81 78 ILE A O 1
ATOM 651 N N . TYR A 1 79 ? 6.754 -1.820 -15.796 1.00 90.12 79 TYR A N 1
ATOM 652 C CA . TYR A 1 79 ? 8.178 -2.107 -15.947 1.00 90.12 79 TYR A CA 1
ATOM 653 C C . TYR A 1 79 ? 8.436 -3.075 -17.109 1.00 90.12 79 TYR A C 1
ATOM 655 O O . TYR A 1 79 ? 9.202 -2.756 -18.015 1.00 90.12 79 TYR A O 1
ATOM 663 N N . LYS A 1 80 ? 7.725 -4.213 -17.173 1.00 89.75 80 LYS A N 1
ATOM 664 C CA . LYS A 1 80 ? 7.860 -5.181 -18.280 1.00 89.75 80 LYS A CA 1
ATOM 665 C C . LYS A 1 80 ? 7.559 -4.560 -19.645 1.00 89.75 80 LYS A C 1
ATOM 667 O O . LYS A 1 80 ? 8.178 -4.937 -20.639 1.00 89.75 80 LYS A O 1
ATOM 672 N N . HIS A 1 81 ? 6.594 -3.645 -19.714 1.00 86.94 81 HIS A N 1
ATOM 673 C CA . HIS A 1 81 ? 6.224 -2.977 -20.961 1.00 86.94 81 HIS A CA 1
ATOM 674 C C . HIS A 1 81 ? 7.235 -1.890 -21.357 1.00 86.94 81 HIS A C 1
ATOM 676 O O . HIS A 1 81 ? 7.611 -1.800 -22.525 1.00 86.94 81 HIS A O 1
ATOM 682 N N . GLY A 1 82 ? 7.706 -1.100 -20.389 1.00 84.06 82 GLY A N 1
ATOM 683 C CA . GLY A 1 82 ? 8.719 -0.062 -20.576 1.00 84.06 82 GLY A CA 1
ATOM 684 C C . 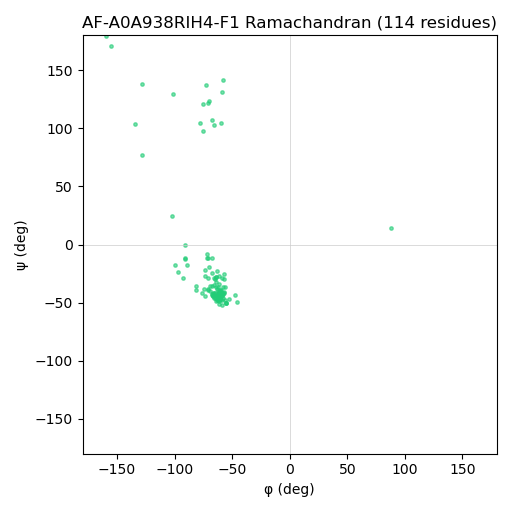GLY A 1 82 ? 10.076 -0.643 -20.960 1.00 84.06 82 GLY A C 1
ATOM 685 O O . GLY A 1 82 ? 10.695 -0.171 -21.909 1.00 84.06 82 GLY A O 1
ATOM 686 N N . ARG A 1 83 ? 10.482 -1.750 -20.329 1.00 83.19 83 ARG A N 1
ATOM 687 C CA . ARG A 1 83 ? 11.739 -2.448 -20.623 1.00 83.19 83 ARG A CA 1
ATOM 688 C C . ARG A 1 83 ? 11.849 -2.881 -22.082 1.00 83.19 83 ARG A C 1
ATOM 690 O O . ARG A 1 83 ? 12.898 -2.724 -22.695 1.00 83.19 83 ARG A O 1
ATOM 697 N N . LYS A 1 84 ? 10.748 -3.372 -22.661 1.00 83.00 84 LYS A N 1
ATOM 698 C CA . LYS A 1 84 ? 10.686 -3.741 -24.085 1.00 83.00 84 LYS A CA 1
ATOM 699 C C . LYS A 1 84 ? 10.884 -2.548 -25.023 1.00 83.00 84 LYS A C 1
ATOM 701 O O . LYS A 1 84 ? 11.325 -2.745 -26.148 1.00 83.00 84 LYS A O 1
ATOM 706 N N . ARG A 1 85 ? 10.525 -1.337 -24.590 1.00 82.19 85 ARG A N 1
ATOM 707 C CA . ARG A 1 85 ? 10.616 -0.107 -25.394 1.00 82.19 85 ARG A CA 1
ATOM 708 C C . ARG A 1 85 ? 11.933 0.640 -25.186 1.00 82.19 85 ARG A C 1
ATOM 710 O O . ARG A 1 85 ? 12.394 1.295 -26.112 1.00 82.19 85 ARG A O 1
ATOM 717 N N . CYS A 1 86 ? 12.540 0.510 -24.009 1.00 71.38 86 CYS A N 1
ATOM 718 C CA . CYS A 1 86 ? 13.767 1.205 -23.628 1.00 71.38 86 CYS A CA 1
ATOM 719 C C . CYS A 1 86 ? 14.810 0.206 -23.090 1.00 71.38 86 CYS A C 1
ATOM 721 O O . CYS A 1 86 ? 15.017 0.117 -21.878 1.00 71.38 86 CYS A O 1
ATOM 723 N N . PRO A 1 87 ? 15.489 -0.558 -23.968 1.00 73.19 87 PRO A N 1
ATOM 724 C CA . PRO A 1 87 ? 16.453 -1.577 -23.553 1.00 73.19 87 PRO A CA 1
ATOM 725 C C . PRO A 1 87 ? 17.767 -1.002 -22.981 1.00 73.19 87 PRO A C 1
ATOM 727 O O . PRO A 1 87 ? 18.549 -1.742 -22.388 1.00 73.19 87 PRO A O 1
ATOM 730 N N . PHE A 1 88 ? 18.012 0.302 -23.128 1.00 73.69 88 PHE A N 1
ATOM 731 C CA . PHE A 1 88 ? 19.242 0.963 -22.671 1.00 73.69 88 PHE A CA 1
ATOM 732 C C . PHE A 1 88 ? 19.166 1.525 -21.244 1.00 73.69 88 PHE A C 1
ATOM 734 O O . PHE A 1 88 ? 20.195 1.900 -20.695 1.00 73.69 88 PHE A O 1
ATOM 741 N N . PHE A 1 89 ? 17.974 1.585 -20.641 1.00 71.94 89 PHE A N 1
ATOM 742 C CA . PHE A 1 89 ? 17.835 1.924 -19.223 1.00 71.94 89 PHE A CA 1
ATOM 743 C C . PHE A 1 89 ? 18.313 0.753 -18.357 1.00 71.94 89 PHE A C 1
ATOM 745 O O . PHE A 1 89 ? 17.973 -0.400 -18.648 1.00 71.94 89 PHE A O 1
ATOM 752 N N . GLY A 1 90 ? 19.070 1.054 -17.298 1.00 74.38 90 GLY A N 1
ATOM 753 C CA . GLY A 1 90 ? 19.425 0.080 -16.269 1.00 74.38 90 GLY A CA 1
ATOM 754 C C . GLY A 1 90 ? 18.169 -0.515 -15.630 1.00 74.38 90 GLY A C 1
ATOM 755 O O . GLY A 1 90 ? 17.162 0.175 -15.449 1.00 74.38 90 GLY A O 1
ATOM 756 N N . ASP A 1 91 ? 18.205 -1.815 -15.323 1.00 67.50 91 ASP A N 1
ATOM 757 C CA . ASP A 1 91 ? 17.044 -2.529 -14.772 1.00 67.50 91 ASP A CA 1
ATOM 758 C C . ASP A 1 91 ? 16.575 -1.930 -13.438 1.00 67.50 91 ASP A C 1
ATOM 760 O O . ASP A 1 91 ? 15.370 -1.797 -13.210 1.00 67.50 91 ASP A O 1
ATOM 764 N N . GLU A 1 92 ? 17.522 -1.525 -12.591 1.00 76.12 92 GLU A N 1
ATOM 765 C CA . GLU A 1 92 ? 17.244 -0.902 -11.295 1.00 76.12 92 GLU A CA 1
ATOM 766 C C . GLU A 1 92 ? 16.754 0.545 -11.445 1.00 76.12 92 GLU A C 1
ATOM 768 O O . GLU A 1 92 ? 15.794 0.931 -10.776 1.00 76.12 92 GLU A O 1
ATOM 773 N N . ASP A 1 93 ? 17.319 1.304 -12.389 1.00 83.75 93 ASP A N 1
ATOM 774 C CA . ASP A 1 93 ? 16.985 2.716 -12.609 1.00 83.75 93 ASP A CA 1
ATOM 775 C C . ASP A 1 93 ? 15.516 2.894 -13.006 1.00 83.75 93 ASP A C 1
ATOM 777 O O . ASP A 1 93 ? 14.788 3.692 -12.412 1.00 83.75 93 ASP A O 1
ATOM 781 N N . LEU A 1 94 ? 15.039 2.094 -13.967 1.00 86.88 94 LEU A N 1
ATOM 782 C CA . LEU A 1 94 ? 13.660 2.192 -14.446 1.00 86.88 94 LEU A CA 1
ATOM 783 C C . LEU A 1 94 ? 12.649 1.797 -13.360 1.00 86.88 94 LEU A C 1
ATOM 785 O O . LEU A 1 94 ? 11.604 2.434 -13.213 1.00 86.88 94 LEU A O 1
ATOM 789 N N . LEU A 1 95 ? 12.930 0.732 -12.605 1.00 89.81 95 LEU A N 1
ATOM 790 C CA . LEU A 1 95 ? 12.035 0.282 -11.541 1.00 89.81 95 LEU A CA 1
ATOM 791 C C . LEU A 1 95 ? 11.986 1.298 -10.393 1.00 89.81 95 LEU A C 1
ATOM 793 O O . LEU A 1 95 ? 10.900 1.611 -9.898 1.00 89.81 95 LEU A O 1
ATOM 797 N N . GLN A 1 96 ? 13.141 1.833 -9.996 1.00 90.50 96 GLN A N 1
ATOM 798 C CA . GLN A 1 96 ? 13.231 2.872 -8.977 1.00 90.50 96 GLN A CA 1
ATOM 799 C C . GLN A 1 96 ? 12.482 4.136 -9.403 1.00 90.50 96 GLN A C 1
ATOM 801 O O . GLN A 1 96 ? 11.758 4.717 -8.590 1.00 90.50 96 GLN A O 1
ATOM 806 N N . GLU A 1 97 ? 12.594 4.541 -10.667 1.00 91.12 97 GLU A N 1
ATOM 807 C CA . GLU A 1 97 ? 11.901 5.717 -11.188 1.00 91.12 97 GLU A CA 1
ATOM 808 C C . GLU A 1 97 ? 10.378 5.528 -11.190 1.00 91.12 97 GLU A C 1
ATOM 810 O O . GLU A 1 97 ? 9.657 6.395 -10.695 1.00 91.12 97 GLU A O 1
ATOM 815 N N . ILE A 1 98 ? 9.875 4.361 -11.612 1.00 92.50 98 ILE A N 1
ATOM 816 C CA . ILE A 1 98 ? 8.439 4.031 -11.532 1.00 92.50 98 ILE A CA 1
ATOM 817 C C . ILE A 1 98 ? 7.940 4.101 -10.081 1.00 92.50 98 ILE A C 1
ATOM 819 O O . ILE A 1 98 ? 6.907 4.717 -9.807 1.00 92.50 98 ILE A O 1
ATOM 823 N N . CYS A 1 99 ? 8.667 3.488 -9.143 1.00 94.12 99 CYS A N 1
ATOM 824 C CA . CYS A 1 99 ? 8.316 3.504 -7.722 1.00 94.12 99 CYS A CA 1
ATOM 825 C C . CYS A 1 99 ? 8.323 4.930 -7.149 1.00 94.12 99 CYS A C 1
ATOM 827 O O . CYS A 1 99 ? 7.399 5.315 -6.431 1.00 94.12 99 CYS A O 1
ATOM 829 N N . THR A 1 100 ? 9.333 5.729 -7.494 1.00 93.25 100 THR A N 1
ATOM 830 C CA . THR A 1 100 ? 9.478 7.114 -7.022 1.00 93.25 100 THR A CA 1
ATOM 831 C C . THR A 1 100 ? 8.358 7.999 -7.558 1.00 93.25 100 THR A C 1
ATOM 833 O O . THR A 1 100 ? 7.729 8.731 -6.792 1.00 93.25 100 THR A O 1
ATOM 836 N N . LEU A 1 101 ? 8.054 7.891 -8.854 1.00 93.38 101 LEU A N 1
ATOM 837 C CA . LEU A 1 101 ? 6.952 8.612 -9.486 1.00 93.38 101 LEU A CA 1
ATOM 838 C C . LEU A 1 101 ? 5.608 8.247 -8.855 1.00 93.38 101 LEU A C 1
ATOM 840 O O . LEU A 1 101 ? 4.814 9.139 -8.568 1.00 93.38 101 LEU A O 1
ATOM 844 N N . LEU A 1 102 ? 5.361 6.964 -8.579 1.00 94.00 102 LEU A N 1
ATOM 845 C CA . LEU A 1 102 ? 4.144 6.530 -7.895 1.00 94.00 102 LEU A CA 1
ATOM 846 C C . LEU A 1 102 ? 3.999 7.184 -6.516 1.00 94.00 102 LEU A C 1
ATOM 848 O O . LEU A 1 102 ? 2.956 7.766 -6.225 1.00 94.00 102 LEU A O 1
ATOM 852 N N . LEU A 1 103 ? 5.030 7.110 -5.671 1.00 92.81 103 LEU A N 1
ATOM 853 C CA . LEU A 1 103 ? 4.982 7.687 -4.322 1.00 92.81 103 LEU A CA 1
ATOM 854 C C . LEU A 1 103 ? 4.806 9.208 -4.352 1.00 92.81 103 LEU A C 1
ATOM 856 O O . LEU A 1 103 ? 4.037 9.759 -3.560 1.00 92.81 103 LEU A O 1
ATOM 860 N N . ARG A 1 104 ? 5.458 9.879 -5.304 1.00 91.88 104 ARG A N 1
ATOM 861 C CA . ARG A 1 104 ? 5.272 11.309 -5.544 1.00 91.88 104 ARG A CA 1
ATOM 862 C C . ARG A 1 104 ? 3.831 11.630 -5.939 1.00 91.88 104 ARG A C 1
ATOM 864 O O . ARG A 1 104 ? 3.219 12.497 -5.323 1.00 91.88 104 ARG A O 1
ATOM 871 N N . MET A 1 105 ? 3.254 10.890 -6.888 1.00 91.19 105 MET A N 1
ATOM 872 C CA . MET A 1 105 ? 1.851 11.065 -7.278 1.00 91.19 105 MET A CA 1
ATOM 873 C C . MET A 1 105 ? 0.907 10.865 -6.090 1.00 91.19 105 MET A C 1
ATOM 875 O O . MET A 1 105 ? 0.004 11.674 -5.892 1.00 91.19 105 MET A O 1
ATOM 879 N N . LEU A 1 106 ? 1.123 9.841 -5.262 1.00 90.19 106 LEU A N 1
ATOM 880 C CA . LEU A 1 106 ? 0.309 9.606 -4.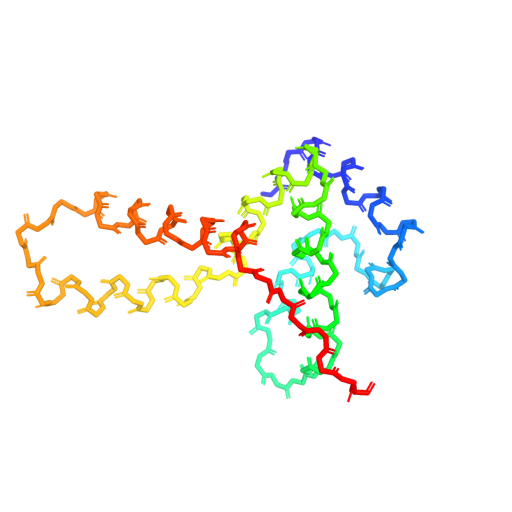064 1.00 90.19 106 LEU A CA 1
ATOM 881 C C . LEU A 1 106 ? 0.440 10.731 -3.027 1.00 90.19 106 LEU A C 1
ATOM 883 O O . LEU A 1 106 ? -0.508 10.986 -2.288 1.00 90.19 106 LEU A O 1
ATOM 887 N N . SER A 1 107 ? 1.577 11.425 -2.991 1.00 87.88 107 SER A N 1
ATOM 888 C CA . SER A 1 107 ? 1.821 12.547 -2.079 1.00 87.88 107 SER A CA 1
ATOM 889 C C . SER A 1 107 ? 1.216 13.863 -2.580 1.00 87.88 107 SER A C 1
ATOM 891 O O . SER A 1 107 ? 0.686 14.638 -1.790 1.00 87.88 107 SER A O 1
ATOM 893 N N . GLU A 1 108 ? 1.288 14.124 -3.887 1.00 85.44 108 GLU A N 1
ATOM 894 C CA . GLU A 1 108 ? 0.951 15.426 -4.485 1.00 85.44 108 GLU A CA 1
ATOM 895 C C . GLU A 1 108 ? -0.480 15.492 -5.041 1.00 85.44 108 GLU A C 1
ATOM 897 O O . GLU A 1 108 ? -1.061 16.573 -5.168 1.00 85.44 108 GLU A O 1
ATOM 902 N N . THR A 1 109 ? -1.083 14.348 -5.374 1.00 81.00 109 THR A N 1
ATOM 903 C CA . THR A 1 109 ? -2.396 14.332 -6.027 1.00 81.00 109 THR A CA 1
ATOM 904 C C . THR A 1 109 ? -3.502 14.643 -5.025 1.00 81.00 109 THR A C 1
ATOM 906 O O . THR A 1 109 ? -3.729 13.901 -4.066 1.00 81.00 109 THR A O 1
ATOM 909 N N . LYS A 1 110 ? -4.271 15.707 -5.284 1.00 72.31 110 LYS A N 1
ATOM 910 C CA . LYS A 1 110 ? -5.524 15.962 -4.563 1.00 72.31 110 LYS A CA 1
ATOM 911 C C . LYS A 1 110 ? -6.531 14.869 -4.903 1.00 72.31 110 LYS A C 1
ATOM 913 O O . LYS A 1 110 ? -7.162 14.904 -5.955 1.00 72.31 110 LYS A O 1
ATOM 918 N N . ILE A 1 111 ? -6.711 13.921 -3.990 1.00 66.69 111 ILE A N 1
ATOM 919 C CA . ILE A 1 111 ? -7.749 12.904 -4.136 1.00 66.69 111 ILE A CA 1
ATOM 920 C C . ILE A 1 111 ? -9.093 13.524 -3.752 1.00 66.69 111 ILE A C 1
ATOM 922 O O . ILE A 1 111 ? -9.394 13.755 -2.570 1.00 66.69 111 ILE A O 1
ATOM 926 N N . LEU A 1 112 ? -9.887 13.818 -4.780 1.00 60.81 112 LEU A N 1
ATOM 927 C CA . LEU A 1 112 ? -11.287 14.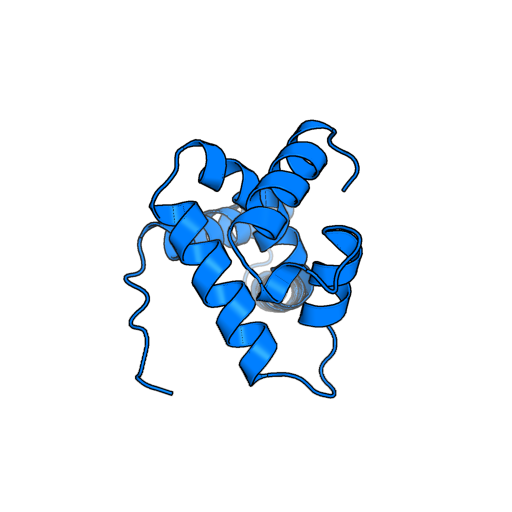186 -4.640 1.00 60.81 112 LEU A CA 1
ATOM 928 C C . LEU A 1 112 ? -12.058 12.936 -4.210 1.00 60.81 112 LEU A C 1
ATOM 930 O O . LEU A 1 112 ? -11.982 11.891 -4.851 1.00 60.81 112 LEU A O 1
ATOM 934 N N . SER A 1 113 ? -12.762 13.029 -3.083 1.00 52.78 113 SER A N 1
ATOM 935 C CA . SER A 1 113 ? -13.804 12.057 -2.771 1.00 52.78 113 SER A CA 1
ATOM 936 C C . SER A 1 113 ? -14.980 12.413 -3.665 1.00 52.78 113 SER A C 1
ATOM 938 O O . SER A 1 113 ? -15.733 13.326 -3.323 1.00 52.78 113 SER A O 1
ATOM 940 N N . ASP A 1 114 ? -15.146 11.733 -4.795 1.00 45.91 114 ASP A N 1
ATOM 941 C CA . ASP A 1 114 ? -16.462 11.746 -5.423 1.00 45.91 114 ASP A CA 1
ATOM 942 C C . ASP A 1 114 ? -17.455 11.186 -4.403 1.00 45.91 114 ASP A C 1
ATOM 944 O O . ASP A 1 114 ? -17.180 10.199 -3.713 1.00 45.91 114 ASP A O 1
ATOM 948 N N . LYS A 1 115 ? -18.565 11.903 -4.213 1.00 39.06 115 LYS A N 1
ATOM 949 C CA . LYS A 1 115 ? -19.655 11.470 -3.340 1.00 39.06 115 LYS A CA 1
ATOM 950 C C . LYS A 1 115 ? -20.165 10.128 -3.875 1.00 39.06 115 LYS A C 1
ATOM 952 O O . LYS A 1 115 ? -20.846 10.107 -4.896 1.00 39.06 115 LYS A O 1
ATOM 957 N N . VAL A 1 116 ? -19.818 9.037 -3.192 1.00 40.62 116 VAL A N 1
ATOM 958 C CA . VAL A 1 116 ? -20.408 7.701 -3.375 1.00 40.62 116 VAL A CA 1
ATOM 959 C C . VAL A 1 116 ? -21.345 7.408 -2.223 1.00 40.62 116 VAL A C 1
ATOM 961 O O . VAL A 1 116 ? -20.877 7.483 -1.063 1.00 40.62 116 VAL A O 1
#

Sequence (116 aa):
MDSPELGKLFIRLQADCQYLAPFPDWQAVIAFLHDRKRGYRLKDRILWWLIRYHQQSDQGKKLGVVFLAVFAPAILSIYKHGRKRCPFFGDEDLLQEICTLLLRMLSETKILSDKV

Foldseek 3Di:
DPDPLQFVVLVVVVVVDVLSVVPPHLVSLLVVLPDPPDDVVSNCVVLVVLLVQLQPDPSSVVCLVSVCSSCVVVLVVVLVVVCVVCVPDDSCRSSVVSSVVVSVCSRPPDDDDDDD

Mean predicted aligned error: 5.75 Å